Protein AF-A0A973GFI3-F1 (afdb_monomer)

Solvent-accessible surface area (backbone atoms only — not comparable to full-atom values): 6113 Å² total; per-residue (Å²): 132,74,97,54,86,76,36,71,65,45,53,53,51,51,51,49,52,52,50,58,72,50,31,46,82,81,44,61,56,69,61,53,52,51,50,51,52,52,50,51,50,39,34,69,76,69,65,44,57,69,65,44,45,66,68,63,70,52,92,61,92,54,71,40,70,66,45,52,55,42,45,71,74,71,47,90,71,63,40,68,58,51,43,50,40,59,72,54,48,46,57,51,50,50,52,51,51,13,48,56,66,74,76,106

pLDDT: mean 83.63, std 10.64, range [45.75, 94.94]

Sequence (104 aa):
MYDKDFGILFWTHLLLIIAVWSSPFWLPWELILIGIILYYLQLLLVGDCILTKWQFKSQRREMTFYAHVLEKLGFQFDRHKVRFTADYIMPGIILGIALLWQLL

Nearest PDB structures (foldseek):
  8k5o-assembly1_M  TM=3.111E-01  e=9.695E+00  Halorhodospira halochloris

Structure (mmCIF, N/CA/C/O backbone):
data_AF-A0A973GFI3-F1
#
_entry.id   AF-A0A973GFI3-F1
#
loop_
_atom_site.group_PDB
_atom_site.id
_atom_site.type_symbol
_atom_site.label_atom_id
_atom_site.label_alt_id
_atom_site.label_comp_id
_atom_site.label_asym_id
_atom_site.label_entity_id
_atom_site.label_seq_id
_atom_site.pdbx_PDB_ins_code
_atom_site.Cartn_x
_atom_site.Cartn_y
_atom_site.Cartn_z
_atom_site.occupancy
_atom_site.B_iso_or_equiv
_atom_site.auth_seq_id
_atom_site.auth_comp_id
_atom_site.auth_asym_id
_atom_site.auth_atom_id
_atom_site.pdbx_PDB_model_num
ATOM 1 N N . MET A 1 1 ? 11.907 -6.918 -20.014 1.00 45.75 1 MET A N 1
ATOM 2 C CA . MET A 1 1 ? 11.168 -8.127 -19.600 1.00 45.75 1 MET A CA 1
ATOM 3 C C . MET A 1 1 ? 11.670 -8.459 -18.205 1.00 45.75 1 MET A C 1
ATOM 5 O O . MET A 1 1 ? 12.869 -8.659 -18.064 1.00 45.75 1 MET A O 1
ATOM 9 N N . TYR A 1 2 ? 10.846 -8.304 -17.165 1.00 55.59 2 TYR A N 1
ATOM 10 C CA . TYR A 1 2 ? 11.309 -8.500 -15.788 1.00 55.59 2 TYR A CA 1
ATOM 11 C C . TYR A 1 2 ? 11.384 -10.003 -15.504 1.00 55.59 2 TYR A C 1
ATOM 13 O O . TYR A 1 2 ? 10.403 -10.718 -15.614 1.00 55.59 2 TYR A O 1
ATOM 21 N N . ASP A 1 3 ? 12.569 -10.481 -15.146 1.00 53.94 3 ASP A N 1
ATOM 22 C CA . ASP A 1 3 ? 12.967 -11.899 -15.132 1.00 53.94 3 ASP A CA 1
ATOM 23 C C . ASP A 1 3 ? 12.270 -12.770 -14.050 1.00 53.94 3 ASP A C 1
ATOM 25 O O . ASP A 1 3 ? 12.681 -13.890 -13.760 1.00 53.94 3 ASP A O 1
ATOM 29 N N . LYS A 1 4 ? 11.235 -12.247 -13.373 1.00 58.09 4 LYS A N 1
ATOM 30 C CA . LYS A 1 4 ? 10.554 -12.894 -12.232 1.00 58.09 4 LYS A CA 1
ATOM 31 C C . LYS A 1 4 ? 9.041 -12.696 -12.237 1.00 58.09 4 LYS A C 1
ATOM 33 O O . LYS A 1 4 ? 8.436 -12.499 -11.185 1.00 58.09 4 LYS A O 1
ATOM 38 N N . ASP A 1 5 ? 8.435 -12.783 -13.412 1.00 62.31 5 ASP A N 1
ATOM 39 C CA . ASP A 1 5 ? 7.005 -12.537 -13.618 1.00 62.31 5 ASP A CA 1
ATOM 40 C C . ASP A 1 5 ? 6.069 -13.399 -12.741 1.00 62.31 5 ASP A C 1
ATOM 42 O O . ASP A 1 5 ? 4.931 -12.998 -12.517 1.00 62.31 5 ASP A O 1
ATOM 46 N N . PHE A 1 6 ? 6.535 -14.544 -12.215 1.00 67.75 6 PHE A N 1
ATOM 47 C CA . PHE A 1 6 ? 5.753 -15.449 -11.352 1.00 67.75 6 PHE A CA 1
ATOM 48 C C . PHE A 1 6 ? 6.580 -16.144 -10.253 1.00 67.75 6 PHE A C 1
ATOM 50 O O . PHE A 1 6 ? 6.276 -17.262 -9.837 1.00 67.75 6 PHE A O 1
ATOM 57 N N . GLY A 1 7 ? 7.665 -15.515 -9.790 1.00 78.69 7 GLY A N 1
ATOM 58 C CA . GLY A 1 7 ? 8.478 -16.076 -8.704 1.00 78.69 7 GLY A CA 1
ATOM 59 C C . GLY A 1 7 ? 7.748 -16.088 -7.354 1.00 78.69 7 GLY A C 1
ATOM 60 O O . GLY A 1 7 ? 6.700 -15.467 -7.195 1.00 78.69 7 GLY A O 1
ATOM 61 N N . ILE A 1 8 ? 8.346 -16.720 -6.340 1.00 82.38 8 ILE A N 1
ATOM 62 C CA . ILE A 1 8 ? 7.813 -16.743 -4.960 1.00 82.38 8 ILE A CA 1
ATOM 63 C C . ILE A 1 8 ? 7.464 -15.328 -4.473 1.00 82.38 8 ILE A C 1
ATOM 65 O O . ILE A 1 8 ? 6.386 -15.118 -3.934 1.00 82.38 8 ILE A O 1
ATOM 69 N N . LEU A 1 9 ? 8.319 -14.337 -4.757 1.00 82.75 9 LEU A N 1
ATOM 70 C CA . LEU A 1 9 ? 8.070 -12.936 -4.398 1.00 82.75 9 LEU A CA 1
ATOM 71 C C . LEU A 1 9 ? 6.779 -12.373 -5.008 1.00 82.75 9 LEU A C 1
ATOM 73 O O . LEU A 1 9 ? 6.070 -11.650 -4.318 1.00 82.75 9 LEU A O 1
ATOM 77 N N . PHE A 1 10 ? 6.460 -12.707 -6.264 1.00 84.81 10 PHE A N 1
ATOM 78 C CA . PHE A 1 10 ? 5.224 -12.262 -6.916 1.00 84.81 10 PHE A CA 1
ATOM 79 C C . PHE A 1 10 ? 4.000 -12.826 -6.188 1.00 84.81 10 PHE A C 1
ATOM 81 O O . PHE A 1 10 ? 3.098 -12.073 -5.832 1.00 84.81 10 PHE A O 1
ATOM 88 N N . TRP A 1 11 ? 3.995 -14.133 -5.917 1.00 85.06 11 TRP A N 1
ATOM 89 C CA . TRP A 1 11 ? 2.885 -14.796 -5.231 1.00 85.06 11 TRP A CA 1
ATOM 90 C C . TRP A 1 11 ? 2.740 -14.336 -3.783 1.00 85.06 11 TRP A C 1
ATOM 92 O O . TRP A 1 11 ? 1.625 -14.068 -3.349 1.00 85.06 11 TRP A O 1
ATOM 102 N N . THR A 1 12 ? 3.843 -14.168 -3.049 1.00 87.00 12 THR A N 1
ATOM 103 C CA . THR A 1 12 ? 3.817 -13.593 -1.698 1.00 87.00 12 THR A CA 1
ATOM 104 C C . THR A 1 12 ? 3.241 -12.179 -1.714 1.00 87.00 12 THR A C 1
ATOM 106 O O . THR A 1 12 ? 2.403 -11.858 -0.877 1.00 87.00 12 THR A O 1
ATOM 109 N N . HIS A 1 13 ? 3.643 -11.341 -2.673 1.00 86.81 13 HIS A N 1
ATOM 110 C CA . HIS A 1 13 ? 3.124 -9.980 -2.797 1.00 86.81 13 HIS A CA 1
ATOM 111 C C . HIS A 1 13 ? 1.629 -9.978 -3.140 1.00 86.81 13 HIS A C 1
ATOM 113 O O . HIS A 1 13 ? 0.859 -9.258 -2.510 1.00 86.81 13 HIS A O 1
ATOM 119 N N . LEU A 1 14 ? 1.204 -10.833 -4.073 1.00 88.44 14 LEU A N 1
ATOM 120 C CA . LEU A 1 14 ? -0.199 -10.991 -4.446 1.00 88.44 14 LEU A CA 1
ATOM 121 C C . LEU A 1 14 ? -1.054 -11.460 -3.262 1.00 88.44 14 LEU A C 1
ATOM 123 O O . LEU A 1 14 ? -2.094 -10.868 -2.986 1.00 88.44 14 LEU A O 1
ATOM 127 N N . LEU A 1 15 ? -0.609 -12.491 -2.539 1.00 90.94 15 LEU A N 1
ATOM 128 C CA . LEU A 1 15 ? -1.307 -13.004 -1.359 1.00 90.94 15 LEU A CA 1
ATOM 129 C C . LEU A 1 15 ? -1.398 -11.951 -0.258 1.00 90.94 15 LEU A C 1
ATOM 131 O O . LEU A 1 15 ? -2.443 -11.828 0.370 1.00 90.94 15 LEU A O 1
ATOM 135 N N . LEU A 1 16 ? -0.342 -11.162 -0.053 1.00 90.12 16 LEU A N 1
ATOM 136 C CA . LEU A 1 16 ? -0.350 -10.071 0.916 1.00 90.12 16 LEU A CA 1
ATOM 137 C C . LEU A 1 16 ? -1.345 -8.973 0.520 1.00 90.12 16 LEU A C 1
ATOM 139 O O . LEU A 1 16 ? -2.091 -8.502 1.371 1.00 90.12 16 LEU A O 1
ATOM 143 N N . ILE A 1 17 ? -1.418 -8.612 -0.765 1.00 90.12 17 ILE A N 1
ATOM 144 C CA . ILE A 1 17 ? -2.421 -7.665 -1.273 1.00 90.12 17 ILE A CA 1
ATOM 145 C C . ILE A 1 17 ? -3.838 -8.200 -1.034 1.00 90.12 17 ILE A C 1
ATOM 147 O O . ILE A 1 17 ? -4.681 -7.473 -0.515 1.00 90.12 17 ILE A O 1
ATOM 151 N N . ILE A 1 18 ? -4.102 -9.469 -1.360 1.00 91.50 18 ILE A N 1
ATOM 152 C CA . ILE A 1 18 ? -5.409 -10.102 -1.125 1.00 91.50 18 ILE A CA 1
ATOM 153 C C . ILE A 1 18 ? -5.734 -10.124 0.374 1.00 91.50 18 ILE A C 1
ATOM 155 O O . ILE A 1 18 ? -6.843 -9.765 0.763 1.00 91.50 18 ILE A O 1
ATOM 159 N N . ALA A 1 19 ? -4.767 -10.481 1.223 1.00 91.50 19 ALA A N 1
ATOM 160 C CA . ALA A 1 19 ? -4.932 -10.479 2.672 1.00 91.50 19 ALA A CA 1
ATOM 161 C C . ALA A 1 19 ? -5.297 -9.080 3.188 1.00 91.50 19 ALA A C 1
ATOM 163 O O . ALA A 1 19 ? -6.256 -8.943 3.944 1.00 91.50 19 ALA A O 1
ATOM 164 N N . VAL A 1 20 ? -4.610 -8.038 2.714 1.00 91.25 20 VAL A N 1
ATOM 165 C CA . VAL A 1 20 ? -4.895 -6.637 3.054 1.00 91.25 20 VAL A CA 1
ATOM 166 C C . VAL A 1 20 ? -6.296 -6.220 2.596 1.00 91.25 20 VAL A C 1
ATOM 168 O O . VAL A 1 20 ? -7.041 -5.650 3.389 1.00 91.25 20 VAL A O 1
AT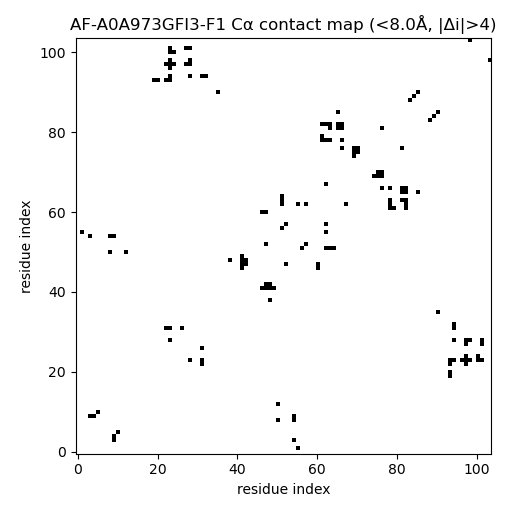OM 171 N N . TRP A 1 21 ? -6.712 -6.559 1.375 1.00 91.94 21 TRP A N 1
ATOM 172 C CA . TRP A 1 21 ? -8.070 -6.265 0.894 1.00 91.94 21 TRP A CA 1
ATOM 173 C C . TRP A 1 21 ? -9.160 -7.042 1.635 1.00 91.94 21 TRP A C 1
ATOM 175 O O . TRP A 1 21 ? -10.266 -6.537 1.800 1.00 91.94 21 TRP A O 1
ATOM 185 N N . SER A 1 22 ? -8.855 -8.250 2.107 1.00 93.56 22 SER A N 1
ATOM 186 C CA . SER A 1 22 ? -9.775 -9.042 2.927 1.00 93.56 22 SER A CA 1
ATOM 187 C C . SER A 1 22 ? -9.808 -8.601 4.394 1.00 93.56 22 SER A C 1
ATOM 189 O O . SER A 1 22 ? -10.757 -8.939 5.097 1.00 93.56 22 SER A O 1
ATOM 191 N N . SER A 1 23 ? -8.802 -7.848 4.862 1.00 92.75 23 SER A N 1
ATOM 192 C CA . SER A 1 23 ? -8.640 -7.485 6.277 1.00 92.75 23 SER A CA 1
ATOM 193 C C . SER A 1 23 ? -9.874 -6.858 6.941 1.00 92.75 23 SER A C 1
ATOM 195 O O . SER A 1 23 ? -10.139 -7.239 8.080 1.00 92.75 23 SER A O 1
ATOM 197 N N . PRO A 1 24 ? -10.698 -6.017 6.275 1.00 92.56 24 PRO A N 1
ATOM 198 C CA . PRO A 1 24 ? -11.901 -5.439 6.883 1.00 92.56 24 PRO A CA 1
ATOM 199 C C . PRO A 1 24 ? -12.895 -6.453 7.470 1.00 92.56 24 PRO A C 1
ATOM 201 O O . PRO A 1 24 ? -13.636 -6.118 8.393 1.00 92.56 24 PRO A O 1
ATOM 204 N N . PHE A 1 25 ? -12.920 -7.684 6.947 1.00 92.31 25 PHE A N 1
ATOM 205 C CA . PHE A 1 25 ? -13.915 -8.697 7.309 1.00 92.31 25 PHE A CA 1
ATOM 206 C C . PHE A 1 25 ? -13.510 -9.581 8.496 1.00 92.31 25 PHE A C 1
ATOM 208 O O . PHE A 1 25 ? -14.370 -10.241 9.074 1.00 92.31 25 PHE A O 1
ATOM 215 N N . TRP A 1 26 ? -12.221 -9.635 8.845 1.00 92.69 26 TRP A N 1
ATOM 216 C CA . TRP A 1 26 ? -11.702 -10.557 9.869 1.00 92.69 26 TRP A CA 1
ATOM 217 C C . TRP A 1 26 ? -10.697 -9.929 10.841 1.00 92.69 26 TRP A C 1
ATOM 219 O O . TRP A 1 26 ? -10.390 -10.548 11.859 1.00 92.69 26 TRP A O 1
ATOM 229 N N . LEU A 1 27 ? -10.196 -8.718 10.569 1.00 92.81 27 LEU A N 1
ATOM 230 C CA . LEU A 1 27 ? -9.325 -7.974 11.479 1.00 92.81 27 LEU A CA 1
ATOM 231 C C . LEU A 1 27 ? -10.027 -6.729 12.022 1.00 92.81 27 LEU A C 1
ATOM 233 O O . LEU A 1 27 ? -10.658 -6.016 11.246 1.00 92.81 27 LEU A O 1
ATOM 237 N N . PRO A 1 28 ? -9.868 -6.414 13.318 1.00 93.31 28 PRO A N 1
ATOM 238 C CA . PRO A 1 28 ? -10.403 -5.189 13.898 1.00 93.31 28 PRO A CA 1
ATOM 239 C C . PRO A 1 28 ? -9.758 -3.946 13.260 1.00 93.31 28 PRO A C 1
ATOM 241 O O . PRO A 1 28 ? -8.567 -3.944 12.920 1.00 93.31 28 PRO A O 1
ATOM 244 N N . TRP A 1 29 ? -10.550 -2.890 13.077 1.00 92.00 29 TRP A N 1
ATOM 245 C CA . TRP A 1 29 ? -10.151 -1.666 12.378 1.00 92.00 29 TRP A CA 1
ATOM 246 C C . TRP A 1 29 ? -8.930 -0.977 13.010 1.00 92.00 29 TRP A C 1
ATOM 248 O O . TRP A 1 29 ? -8.152 -0.349 12.291 1.00 92.00 29 TRP A O 1
ATOM 258 N N . GLU A 1 30 ? -8.696 -1.141 14.315 1.00 94.31 30 GLU A N 1
ATOM 259 C CA . GLU A 1 30 ? -7.519 -0.617 15.013 1.00 94.31 30 GLU A CA 1
ATOM 260 C C . GLU A 1 30 ? -6.225 -1.247 14.480 1.00 94.31 30 GLU A C 1
ATOM 262 O O . GLU A 1 30 ? -5.235 -0.548 14.252 1.00 94.31 30 GLU A O 1
ATOM 267 N N . LEU A 1 31 ? -6.228 -2.563 14.225 1.00 93.50 31 LEU A N 1
ATOM 268 C CA . LEU A 1 31 ? -5.071 -3.256 13.650 1.00 93.50 31 LEU A CA 1
ATOM 269 C C . LEU A 1 31 ? -4.841 -2.844 12.196 1.00 93.50 31 LEU A C 1
ATOM 271 O O . LEU A 1 31 ? -3.693 -2.686 11.778 1.00 93.50 31 LEU A O 1
ATOM 275 N N . ILE A 1 32 ? -5.918 -2.623 11.439 1.00 92.88 32 ILE A N 1
ATOM 276 C CA . ILE A 1 32 ? -5.839 -2.110 10.066 1.00 92.88 32 ILE A CA 1
ATOM 277 C C . ILE A 1 32 ? -5.216 -0.710 10.072 1.00 92.88 32 ILE A C 1
ATOM 279 O O . ILE A 1 32 ? -4.292 -0.448 9.303 1.00 92.88 32 ILE A O 1
ATOM 283 N N . LEU A 1 33 ? -5.645 0.167 10.984 1.00 93.38 33 LEU A N 1
ATOM 284 C CA . LEU A 1 33 ? -5.094 1.512 11.135 1.00 93.38 33 LEU A CA 1
ATOM 285 C C . LEU A 1 33 ? -3.599 1.484 11.487 1.00 93.38 33 LEU A C 1
ATOM 287 O O . LEU A 1 33 ? -2.811 2.195 10.861 1.00 93.38 33 LEU A O 1
ATOM 291 N N . ILE A 1 34 ? -3.188 0.634 12.433 1.00 94.94 34 ILE A N 1
ATOM 292 C CA . ILE A 1 34 ? -1.767 0.434 12.765 1.00 94.94 34 ILE A CA 1
ATOM 293 C C . ILE A 1 34 ? -0.993 -0.044 11.530 1.00 94.94 34 ILE A C 1
ATOM 295 O O . ILE A 1 34 ? 0.077 0.489 11.233 1.00 94.94 34 ILE A O 1
ATOM 299 N N . GLY A 1 35 ? -1.539 -1.001 10.776 1.00 92.81 35 GLY A N 1
ATOM 300 C CA . GLY A 1 35 ? -0.942 -1.492 9.534 1.00 92.81 35 GLY A CA 1
ATOM 301 C C . GLY A 1 35 ? -0.749 -0.390 8.490 1.00 92.81 35 GLY A C 1
ATOM 302 O O . GLY A 1 35 ? 0.318 -0.296 7.884 1.00 92.81 35 GLY A O 1
ATOM 303 N N . ILE A 1 36 ? -1.737 0.492 8.327 1.00 92.81 36 ILE A N 1
ATOM 304 C CA . ILE A 1 36 ? -1.666 1.652 7.428 1.00 92.81 36 ILE A CA 1
ATOM 305 C C . ILE A 1 36 ? -0.576 2.631 7.879 1.00 92.81 36 ILE A C 1
ATOM 307 O O . ILE A 1 36 ? 0.216 3.090 7.056 1.00 92.81 36 ILE A O 1
ATOM 311 N N . ILE A 1 37 ? -0.485 2.925 9.180 1.00 94.19 37 ILE A N 1
ATOM 312 C CA . ILE A 1 37 ? 0.563 3.799 9.731 1.00 94.19 37 ILE A CA 1
ATOM 313 C C . ILE A 1 37 ? 1.952 3.202 9.478 1.00 94.19 37 ILE A C 1
ATOM 315 O O . ILE A 1 37 ? 2.845 3.904 9.001 1.00 94.19 37 ILE A O 1
ATOM 319 N N . LEU A 1 38 ? 2.137 1.905 9.742 1.00 93.19 38 LEU A N 1
ATOM 320 C CA . LEU A 1 38 ? 3.394 1.202 9.471 1.00 93.19 38 LEU A CA 1
ATOM 321 C C . LEU A 1 38 ? 3.739 1.203 7.978 1.00 93.19 38 LEU A C 1
ATOM 323 O O . LEU A 1 38 ? 4.898 1.395 7.614 1.00 93.19 38 LEU A O 1
ATOM 327 N N . TYR A 1 39 ? 2.743 1.038 7.110 1.00 91.06 39 TYR A N 1
ATOM 328 C CA . TYR A 1 39 ? 2.924 1.115 5.665 1.00 91.06 39 TYR A CA 1
ATO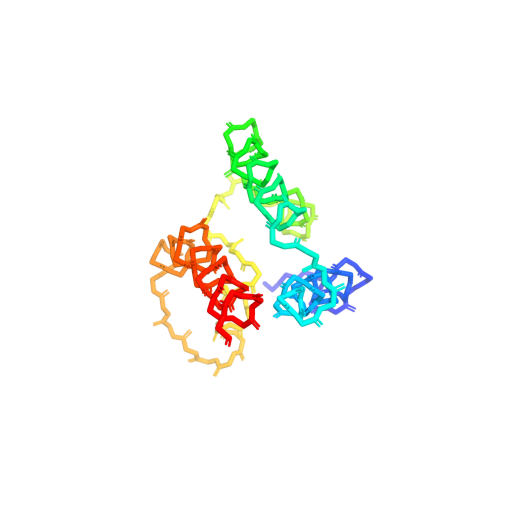M 329 C C . TYR A 1 39 ? 3.380 2.512 5.215 1.00 91.06 39 TYR A C 1
ATOM 331 O O . TYR A 1 39 ? 4.358 2.623 4.474 1.00 91.06 39 TYR A O 1
ATOM 339 N N . TYR A 1 40 ? 2.758 3.586 5.710 1.00 91.69 40 TYR A N 1
ATOM 340 C CA . TYR A 1 40 ? 3.212 4.949 5.419 1.00 91.69 40 TYR A CA 1
ATOM 341 C C . TYR A 1 40 ? 4.607 5.232 5.977 1.00 91.69 40 TYR A C 1
ATOM 343 O O . TYR A 1 40 ? 5.421 5.864 5.302 1.00 91.69 40 TYR A O 1
ATOM 351 N N . LEU A 1 41 ? 4.923 4.723 7.170 1.00 92.56 41 LEU A N 1
ATOM 352 C CA . LEU A 1 41 ? 6.266 4.825 7.735 1.00 92.56 41 LEU A CA 1
ATOM 353 C C . LEU A 1 41 ? 7.294 4.115 6.842 1.00 92.56 41 LEU A C 1
ATOM 355 O O . LEU A 1 41 ? 8.366 4.655 6.571 1.00 92.56 41 LEU A O 1
ATOM 359 N N . GLN A 1 42 ? 6.951 2.939 6.317 1.00 90.00 42 GLN A N 1
ATOM 360 C CA . GLN A 1 42 ? 7.784 2.222 5.357 1.00 90.00 42 GLN A CA 1
ATOM 361 C C . GLN A 1 42 ? 7.982 3.030 4.068 1.00 90.00 42 GLN A 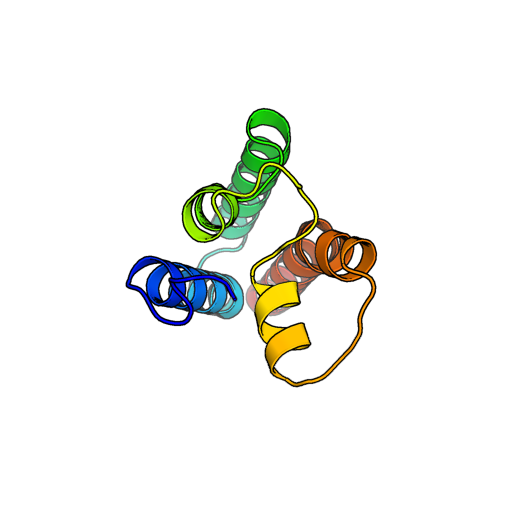C 1
ATOM 363 O O . GLN A 1 42 ? 9.109 3.130 3.583 1.00 90.00 42 GLN A O 1
ATOM 368 N N . LEU A 1 43 ? 6.925 3.640 3.524 1.00 87.38 43 LEU A N 1
ATOM 369 C CA . LEU A 1 43 ? 7.030 4.518 2.356 1.00 87.38 43 LEU A CA 1
ATOM 370 C C . LEU A 1 43 ? 7.925 5.733 2.628 1.00 87.38 43 LEU A C 1
ATOM 372 O O . LEU A 1 43 ? 8.693 6.118 1.749 1.00 87.38 43 LEU A O 1
ATOM 376 N N . LEU A 1 44 ? 7.883 6.302 3.834 1.00 88.25 44 LEU A N 1
ATOM 377 C CA . LEU A 1 44 ? 8.734 7.425 4.228 1.00 88.25 44 LEU A CA 1
ATOM 378 C C . LEU A 1 44 ? 10.218 7.020 4.293 1.00 88.25 44 LEU A C 1
ATOM 380 O O . LEU A 1 44 ? 11.071 7.712 3.742 1.00 88.25 44 LEU A O 1
ATOM 384 N N . LEU A 1 45 ? 10.523 5.888 4.938 1.00 87.75 45 LEU A N 1
ATOM 385 C CA . LEU A 1 45 ? 11.898 5.432 5.182 1.00 87.75 45 LEU A CA 1
ATOM 386 C C . LEU A 1 45 ? 12.541 4.774 3.954 1.00 87.75 45 LEU A C 1
ATOM 388 O O . LEU A 1 45 ? 13.701 5.022 3.632 1.00 87.75 45 LEU A O 1
ATOM 392 N N . VAL A 1 46 ? 11.800 3.904 3.267 1.00 82.12 46 VAL A N 1
ATOM 393 C CA . VAL A 1 46 ? 12.306 3.084 2.152 1.00 82.12 46 VAL A CA 1
ATOM 394 C C . VAL A 1 46 ? 12.005 3.734 0.805 1.00 82.12 46 VAL A C 1
ATOM 396 O O . VAL A 1 46 ? 12.725 3.500 -0.175 1.00 82.12 46 VAL A O 1
ATOM 399 N N . GLY A 1 47 ? 10.963 4.566 0.748 1.00 79.31 47 GLY A N 1
ATOM 400 C CA . GLY A 1 47 ? 10.518 5.234 -0.467 1.00 79.31 47 GLY A CA 1
ATOM 401 C C . GLY A 1 47 ? 9.558 4.446 -1.344 1.00 79.31 47 GLY A C 1
ATOM 402 O O . GLY A 1 47 ? 9.101 4.975 -2.356 1.00 79.31 47 GLY A O 1
ATOM 403 N N . ASP A 1 48 ? 9.322 3.181 -1.017 1.00 78.31 48 ASP A N 1
ATOM 404 C CA . ASP A 1 48 ? 8.508 2.238 -1.779 1.00 78.31 48 ASP A CA 1
ATOM 405 C C . ASP A 1 48 ? 8.139 1.053 -0.875 1.00 78.31 48 ASP A C 1
ATOM 407 O O . ASP A 1 48 ? 8.696 0.893 0.218 1.00 78.31 48 ASP A O 1
ATOM 411 N N . CYS A 1 49 ? 7.242 0.186 -1.337 1.00 82.19 49 CYS A N 1
ATOM 412 C CA . CYS A 1 49 ? 7.025 -1.092 -0.684 1.00 82.19 49 CYS A CA 1
ATOM 413 C C . CYS A 1 49 ? 8.301 -1.949 -0.758 1.00 82.19 49 CYS A C 1
ATOM 415 O O . CYS A 1 49 ? 8.891 -2.114 -1.831 1.00 82.19 49 CYS A O 1
ATOM 417 N N . ILE A 1 50 ? 8.728 -2.524 0.372 1.00 82.31 50 ILE A N 1
ATOM 418 C CA . ILE A 1 50 ? 9.931 -3.373 0.439 1.00 82.31 50 ILE A CA 1
ATOM 419 C C . ILE A 1 50 ? 9.841 -4.516 -0.581 1.00 82.31 50 ILE A C 1
ATOM 421 O O . ILE A 1 50 ? 10.812 -4.777 -1.296 1.00 82.31 50 ILE A O 1
ATOM 425 N N . LEU A 1 51 ? 8.665 -5.143 -0.705 1.00 79.94 51 LEU A N 1
ATOM 426 C CA . LEU A 1 51 ? 8.433 -6.226 -1.662 1.00 79.94 51 LEU A CA 1
ATOM 427 C C . LEU A 1 51 ? 8.548 -5.743 -3.112 1.00 79.94 51 LEU A C 1
ATOM 429 O O . LEU A 1 51 ? 9.199 -6.416 -3.906 1.00 79.94 51 LEU A O 1
ATOM 433 N N . THR A 1 52 ? 8.008 -4.569 -3.455 1.00 79.44 52 THR A N 1
ATOM 434 C CA . THR A 1 52 ? 8.177 -3.966 -4.792 1.00 79.44 52 THR A CA 1
ATOM 435 C C . THR A 1 52 ? 9.655 -3.756 -5.113 1.00 79.44 52 THR A C 1
ATOM 437 O O . THR A 1 52 ? 10.139 -4.166 -6.171 1.00 79.44 52 THR A O 1
ATOM 440 N N . LYS A 1 53 ? 10.405 -3.172 -4.172 1.00 80.00 53 LYS A N 1
ATOM 441 C CA . LYS A 1 53 ? 11.836 -2.890 -4.335 1.00 80.00 53 LYS A CA 1
ATOM 442 C C . LYS A 1 53 ? 12.649 -4.170 -4.533 1.00 80.00 53 LYS A C 1
ATOM 444 O O . LYS A 1 53 ? 13.538 -4.213 -5.381 1.00 80.00 53 LYS A O 1
ATOM 449 N N . TRP A 1 54 ? 12.327 -5.222 -3.784 1.00 79.88 54 TRP A N 1
ATOM 450 C CA . TRP A 1 54 ? 12.968 -6.533 -3.909 1.00 79.88 54 TRP A CA 1
ATOM 451 C C . TRP A 1 54 ? 12.589 -7.263 -5.198 1.00 79.88 54 TRP A C 1
ATOM 453 O O . TRP A 1 54 ? 13.450 -7.890 -5.819 1.00 79.88 54 TRP A O 1
ATOM 463 N N . GLN A 1 55 ? 11.324 -7.175 -5.611 1.00 74.06 55 GLN A N 1
ATOM 464 C CA . GLN A 1 55 ? 10.802 -7.848 -6.796 1.00 74.06 55 GLN A CA 1
ATOM 465 C C . GLN A 1 55 ? 11.385 -7.258 -8.081 1.00 74.06 55 GLN A C 1
ATOM 467 O O . GLN A 1 55 ? 11.846 -8.009 -8.939 1.00 74.06 55 GLN A O 1
ATOM 472 N N . PHE A 1 56 ? 11.416 -5.930 -8.201 1.00 75.50 56 PHE A N 1
ATOM 473 C CA . PHE A 1 56 ? 11.843 -5.272 -9.436 1.00 75.50 56 PHE A CA 1
ATOM 474 C C . PHE A 1 56 ? 13.314 -4.850 -9.435 1.00 75.50 56 PHE A C 1
ATOM 476 O O . PHE A 1 56 ? 13.814 -4.468 -10.493 1.00 75.50 56 PHE A O 1
ATOM 483 N N . LYS A 1 57 ? 14.010 -4.889 -8.281 1.00 70.06 57 LYS A N 1
ATOM 484 C CA . LYS A 1 57 ? 15.394 -4.389 -8.091 1.00 70.06 57 LYS A CA 1
ATOM 485 C C . LYS A 1 57 ? 15.649 -3.026 -8.759 1.00 70.06 57 LYS A C 1
ATOM 487 O O . LYS A 1 57 ? 16.771 -2.686 -9.124 1.00 70.06 57 LYS A O 1
ATOM 492 N N . SER A 1 58 ? 14.584 -2.260 -8.958 1.00 58.81 58 SER A N 1
ATOM 493 C CA . SER A 1 58 ? 14.559 -1.086 -9.810 1.00 58.81 58 SER A CA 1
ATOM 494 C C . SER A 1 58 ? 15.067 0.105 -9.012 1.00 58.81 58 SER A C 1
ATOM 496 O O . SER A 1 58 ? 14.554 0.386 -7.931 1.00 58.81 58 SER A O 1
ATOM 498 N N . GLN A 1 59 ? 16.045 0.839 -9.549 1.00 54.06 59 GLN A N 1
ATOM 499 C CA . GLN A 1 59 ? 16.402 2.157 -9.012 1.00 54.06 59 GLN A CA 1
ATOM 500 C C . GLN A 1 59 ? 15.310 3.207 -9.277 1.00 54.06 59 GLN A C 1
ATOM 502 O O . GLN A 1 59 ? 15.290 4.245 -8.620 1.00 54.06 59 GLN A O 1
ATOM 507 N N . ARG A 1 60 ? 14.384 2.945 -10.213 1.00 57.47 60 ARG A N 1
ATOM 508 C CA . ARG A 1 60 ? 13.267 3.841 -10.527 1.00 57.47 60 ARG A CA 1
ATOM 509 C C . ARG A 1 60 ? 12.014 3.447 -9.747 1.00 57.47 60 ARG A C 1
ATOM 511 O O . ARG A 1 60 ? 11.491 2.346 -9.909 1.00 57.47 60 ARG A O 1
ATOM 518 N N . ARG A 1 61 ? 11.527 4.397 -8.948 1.00 63.62 61 ARG A N 1
ATOM 519 C CA . ARG A 1 61 ? 10.354 4.348 -8.050 1.00 63.62 61 ARG A CA 1
ATOM 520 C C . ARG A 1 61 ? 8.990 4.206 -8.755 1.00 63.62 61 ARG A C 1
ATOM 522 O O . ARG A 1 61 ? 7.953 4.286 -8.108 1.00 63.62 61 ARG A O 1
ATOM 529 N N . GLU A 1 62 ? 8.958 4.077 -10.074 1.00 63.84 62 GLU A N 1
ATOM 530 C CA . GLU A 1 62 ? 7.715 4.193 -10.850 1.00 63.84 62 GLU A CA 1
ATOM 531 C C . GLU A 1 62 ? 6.986 2.856 -11.027 1.00 63.84 62 GLU A C 1
ATOM 533 O O . GLU A 1 62 ? 5.792 2.838 -11.306 1.00 63.84 62 GLU A O 1
ATOM 538 N N . MET A 1 63 ? 7.677 1.727 -10.869 1.00 70.50 63 MET A N 1
ATOM 539 C CA . MET A 1 63 ? 7.087 0.418 -11.137 1.00 70.50 63 MET A CA 1
ATOM 540 C C . MET A 1 63 ? 6.506 -0.197 -9.865 1.00 70.50 63 MET A C 1
ATOM 542 O O . MET A 1 63 ? 7.237 -0.773 -9.065 1.00 70.50 63 MET A O 1
ATOM 546 N N . THR A 1 64 ? 5.188 -0.093 -9.690 1.00 78.31 64 THR A N 1
ATOM 547 C CA . THR A 1 64 ? 4.453 -0.789 -8.622 1.00 78.31 64 THR A CA 1
ATOM 548 C C . THR A 1 64 ? 3.956 -2.157 -9.087 1.00 78.31 64 THR A C 1
ATOM 550 O O . THR A 1 64 ? 3.856 -2.424 -10.287 1.00 78.31 64 THR A O 1
ATOM 553 N N . PHE A 1 65 ? 3.596 -3.030 -8.138 1.00 79.38 65 PHE A N 1
ATOM 554 C CA . PHE A 1 65 ? 2.972 -4.320 -8.457 1.00 79.38 65 PHE A CA 1
ATOM 555 C C . PHE A 1 65 ? 1.703 -4.139 -9.306 1.00 79.38 65 PHE A C 1
ATOM 557 O O . PHE A 1 65 ? 1.530 -4.815 -10.317 1.00 79.38 65 PHE A O 1
ATOM 564 N N . TYR A 1 66 ? 0.864 -3.160 -8.953 1.00 80.19 66 TYR A N 1
ATOM 565 C CA . TYR A 1 66 ? -0.337 -2.816 -9.715 1.00 80.19 66 TYR A CA 1
ATOM 566 C C . TYR A 1 66 ? -0.014 -2.334 -11.131 1.00 80.19 66 TYR A C 1
ATOM 568 O O . TYR A 1 66 ? -0.643 -2.793 -12.080 1.00 80.19 66 TYR A O 1
ATOM 576 N N . ALA A 1 67 ? 0.990 -1.464 -11.296 1.00 81.25 67 ALA A N 1
ATOM 577 C CA . ALA A 1 67 ? 1.416 -1.011 -12.618 1.00 81.25 67 ALA A CA 1
ATOM 578 C C . ALA A 1 67 ? 1.905 -2.184 -13.481 1.00 81.25 67 ALA A C 1
ATOM 580 O O . ALA A 1 67 ? 1.537 -2.276 -14.646 1.00 81.25 67 ALA A O 1
ATOM 581 N N . HIS A 1 68 ? 2.658 -3.122 -12.900 1.00 79.50 68 HIS A N 1
ATOM 582 C CA . HIS A 1 68 ? 3.114 -4.319 -13.606 1.00 79.50 68 HIS A CA 1
ATOM 583 C C . HIS A 1 68 ? 1.952 -5.211 -14.072 1.00 79.50 68 HIS A C 1
ATOM 585 O O . HIS A 1 68 ? 1.944 -5.648 -15.221 1.00 79.50 68 HIS A O 1
ATOM 591 N N . VAL A 1 69 ? 0.955 -5.458 -13.215 1.00 81.50 69 VAL A N 1
ATOM 592 C CA . VAL A 1 69 ? -0.233 -6.247 -13.590 1.00 81.50 69 VAL A CA 1
ATOM 593 C C . VAL A 1 69 ? -1.039 -5.541 -14.685 1.00 81.50 69 VAL A C 1
ATOM 595 O O . VAL A 1 69 ? -1.432 -6.178 -15.658 1.00 81.50 69 VAL A O 1
ATOM 598 N N . LEU A 1 70 ? -1.246 -4.228 -14.567 1.00 82.06 70 LEU A N 1
ATOM 599 C CA . LEU A 1 70 ? -2.006 -3.443 -15.543 1.00 82.06 70 LEU A CA 1
ATOM 600 C C . LEU A 1 70 ? -1.311 -3.356 -16.910 1.00 82.06 70 LEU A C 1
ATOM 602 O O . LEU A 1 70 ? -1.969 -3.523 -17.936 1.00 82.06 70 LEU A O 1
ATOM 606 N N . GLU A 1 71 ? 0.011 -3.160 -16.939 1.00 82.31 71 GLU A N 1
ATOM 607 C CA . GLU A 1 71 ? 0.794 -3.183 -18.183 1.00 82.31 71 GLU A CA 1
ATOM 608 C C . GLU A 1 71 ? 0.729 -4.555 -18.860 1.00 82.31 71 GLU A C 1
ATOM 610 O O . GLU A 1 71 ? 0.605 -4.648 -20.081 1.00 82.31 71 GLU A O 1
ATOM 615 N N . LYS A 1 72 ? 0.751 -5.634 -18.071 1.00 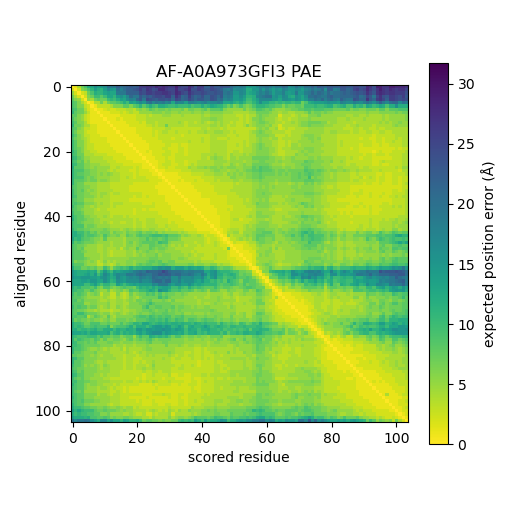77.44 72 LYS A N 1
ATOM 616 C CA . LYS A 1 72 ? 0.643 -7.005 -18.583 1.00 77.44 72 LYS A CA 1
ATOM 617 C C . LYS A 1 72 ? -0.735 -7.314 -19.173 1.00 77.44 72 LYS A C 1
ATOM 619 O O . LYS A 1 72 ? -0.835 -8.143 -20.071 1.00 77.44 72 LYS A O 1
ATOM 624 N N . LEU A 1 73 ? -1.776 -6.622 -18.713 1.00 81.62 73 LEU A N 1
ATOM 625 C CA . LEU A 1 73 ? -3.122 -6.666 -19.292 1.00 81.62 73 LEU A CA 1
ATOM 626 C C . LEU A 1 73 ? -3.249 -5.840 -20.589 1.00 81.62 73 LEU A C 1
ATOM 628 O O . LEU A 1 73 ? -4.328 -5.790 -21.170 1.00 81.62 73 LEU A O 1
ATOM 632 N N . GLY A 1 74 ? -2.163 -5.219 -21.063 1.00 84.06 74 GLY A N 1
ATOM 633 C CA . GLY A 1 74 ? -2.120 -4.484 -22.329 1.00 84.06 74 GLY A CA 1
ATOM 634 C C . GLY A 1 74 ? -2.532 -3.017 -22.222 1.00 84.06 74 GLY A C 1
ATOM 635 O O . GLY A 1 74 ? -2.655 -2.340 -23.242 1.00 84.06 74 GLY A O 1
ATOM 636 N N . PHE A 1 75 ? -2.729 -2.500 -21.009 1.00 81.19 75 PHE A N 1
ATOM 637 C CA . PHE A 1 75 ? -3.082 -1.102 -20.814 1.00 81.19 75 PHE A CA 1
ATOM 638 C C . PHE A 1 75 ? -1.845 -0.216 -20.649 1.00 81.19 75 PHE A C 1
ATOM 640 O O . PHE A 1 75 ? -0.906 -0.551 -19.926 1.00 81.19 75 PHE A O 1
ATOM 647 N N . GLN A 1 76 ? -1.877 0.967 -21.265 1.00 75.44 76 GLN A N 1
ATOM 648 C CA . GLN A 1 76 ? -0.872 2.009 -21.063 1.00 75.44 76 GLN A CA 1
ATOM 649 C C . GLN A 1 76 ? -1.398 3.043 -20.069 1.00 75.44 76 GLN A C 1
ATOM 651 O O . GLN A 1 76 ? -2.208 3.901 -20.416 1.00 75.44 76 GLN A O 1
ATOM 656 N N . PHE A 1 77 ? -0.946 2.950 -18.820 1.00 77.44 77 PHE A N 1
ATOM 657 C CA . PHE A 1 77 ? -1.297 3.902 -17.770 1.00 77.44 77 PHE A CA 1
ATOM 658 C C . PHE A 1 77 ? -0.097 4.735 -17.338 1.00 77.44 77 PHE A C 1
ATOM 660 O O . PHE A 1 77 ? 1.054 4.306 -17.403 1.00 77.44 77 PHE A O 1
ATOM 667 N N . ASP A 1 78 ? -0.395 5.920 -16.816 1.00 81.75 78 ASP A N 1
ATOM 668 C CA . ASP A 1 78 ? 0.584 6.736 -16.117 1.00 81.75 78 ASP A CA 1
ATOM 669 C C . ASP A 1 78 ? 0.942 6.076 -14.776 1.00 81.75 78 ASP A C 1
ATOM 671 O O . ASP A 1 78 ? 0.149 6.046 -13.826 1.00 81.75 78 ASP A O 1
ATOM 675 N N . ARG A 1 79 ? 2.162 5.541 -14.714 1.00 80.19 79 ARG A N 1
ATOM 676 C CA . ARG A 1 79 ? 2.733 4.853 -13.552 1.00 80.19 79 ARG A CA 1
ATOM 677 C C . ARG A 1 79 ? 2.670 5.690 -12.276 1.00 80.19 79 ARG A C 1
ATOM 679 O O . ARG A 1 79 ? 2.444 5.140 -11.198 1.00 80.19 79 ARG A O 1
ATOM 686 N N . HIS A 1 80 ? 2.797 7.013 -12.388 1.00 80.88 80 HIS A N 1
ATOM 687 C CA . HIS A 1 80 ? 2.726 7.916 -11.244 1.00 80.88 80 HIS A CA 1
ATOM 688 C C . HIS A 1 80 ? 1.317 7.948 -10.638 1.00 80.88 80 HIS A C 1
ATOM 690 O O . HIS A 1 80 ? 1.157 7.903 -9.418 1.00 80.88 80 HIS A O 1
ATOM 696 N N . LYS A 1 81 ? 0.276 7.956 -11.481 1.00 83.44 81 LYS A N 1
ATOM 697 C CA . LYS A 1 81 ? -1.126 7.936 -11.028 1.00 83.44 81 LYS A CA 1
ATOM 698 C C . LYS A 1 81 ? -1.501 6.602 -10.395 1.00 83.44 81 LYS A C 1
ATOM 700 O O . LYS A 1 81 ? -2.157 6.584 -9.353 1.00 83.44 81 LYS A O 1
ATOM 705 N N . VAL A 1 82 ? -1.064 5.493 -10.994 1.00 85.00 82 VAL A N 1
ATOM 706 C CA . VAL A 1 82 ? -1.292 4.147 -10.440 1.00 85.00 82 VAL A CA 1
ATOM 707 C C . VAL A 1 82 ? -0.635 4.026 -9.070 1.00 85.00 82 VAL A C 1
ATOM 709 O O . VAL A 1 82 ? -1.260 3.545 -8.128 1.00 85.00 82 VAL A O 1
ATOM 712 N N . ARG A 1 83 ? 0.597 4.522 -8.937 1.00 83.75 83 ARG A N 1
ATOM 713 C CA . ARG A 1 83 ? 1.295 4.565 -7.657 1.00 83.75 83 ARG A CA 1
ATOM 714 C C . ARG A 1 83 ? 0.562 5.414 -6.627 1.00 83.75 83 ARG A C 1
ATOM 716 O O . ARG A 1 83 ? 0.307 4.925 -5.539 1.00 83.75 83 ARG A O 1
ATOM 723 N N . PHE A 1 84 ? 0.197 6.650 -6.961 1.00 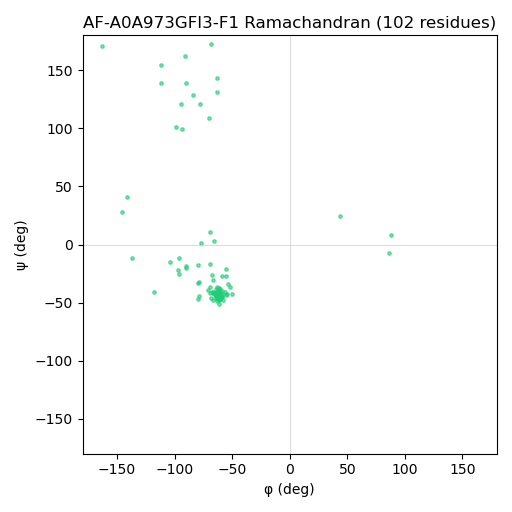86.12 84 PHE A N 1
ATOM 724 C CA . PHE A 1 84 ? -0.530 7.517 -6.033 1.00 86.12 84 PHE A CA 1
ATOM 725 C C . PHE A 1 84 ? -1.834 6.865 -5.554 1.00 86.12 84 PHE A C 1
ATOM 727 O O . PHE A 1 84 ? -2.164 6.897 -4.371 1.00 86.12 84 PHE A O 1
ATOM 734 N N . THR A 1 85 ? -2.543 6.204 -6.470 1.00 88.06 85 THR A N 1
ATOM 735 C CA . THR A 1 85 ? -3.760 5.455 -6.148 1.00 88.06 85 THR A CA 1
ATOM 736 C C . THR A 1 85 ? -3.471 4.308 -5.182 1.00 88.06 85 THR A C 1
ATOM 738 O O . THR A 1 85 ? -4.167 4.163 -4.180 1.00 88.06 85 THR A O 1
ATOM 741 N N . ALA A 1 86 ? -2.433 3.516 -5.446 1.00 86.31 86 ALA A N 1
ATOM 742 C CA . ALA A 1 86 ? -2.056 2.395 -4.592 1.00 86.31 86 ALA A CA 1
ATOM 743 C C . ALA A 1 86 ? -1.553 2.837 -3.207 1.00 86.31 86 ALA A C 1
ATOM 745 O O . ALA A 1 86 ? -1.927 2.228 -2.211 1.00 86.31 86 ALA A O 1
ATOM 746 N N . ASP A 1 87 ? -0.753 3.903 -3.148 1.00 86.12 87 ASP A N 1
ATOM 747 C CA . ASP A 1 87 ? -0.092 4.359 -1.924 1.00 86.12 87 ASP A CA 1
ATOM 748 C C . ASP A 1 87 ? -1.039 5.169 -1.016 1.00 86.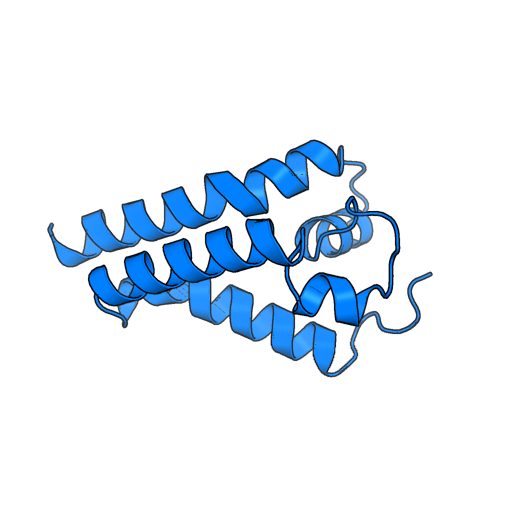12 87 ASP A C 1
ATOM 750 O O . ASP A 1 87 ? -0.914 5.091 0.202 1.00 86.12 87 ASP A O 1
ATOM 754 N N . TYR A 1 88 ? -1.990 5.929 -1.580 1.00 87.50 88 TYR A N 1
ATOM 755 C CA . TYR A 1 88 ? -2.842 6.854 -0.811 1.00 87.50 88 TYR A CA 1
ATOM 756 C C . TYR A 1 88 ? -4.336 6.530 -0.862 1.00 87.50 88 TYR A C 1
ATOM 758 O O . TYR A 1 88 ? -5.023 6.626 0.155 1.00 87.50 88 TYR A O 1
ATOM 766 N N . ILE A 1 89 ? -4.863 6.147 -2.029 1.00 91.50 89 ILE A N 1
ATOM 767 C CA . ILE A 1 89 ? -6.309 5.938 -2.200 1.00 91.50 89 ILE A CA 1
ATOM 768 C C . ILE A 1 89 ? -6.718 4.568 -1.643 1.00 91.50 89 ILE A C 1
ATOM 770 O O . ILE A 1 89 ? -7.674 4.481 -0.874 1.00 91.50 89 ILE A O 1
ATOM 774 N N . MET A 1 90 ? -5.987 3.500 -1.978 1.00 91.31 90 MET A N 1
ATOM 775 C CA . MET A 1 90 ? -6.330 2.138 -1.543 1.00 91.31 90 MET A CA 1
ATOM 776 C C . MET A 1 90 ? -6.351 1.962 -0.014 1.00 91.31 90 MET A C 1
ATOM 778 O O . MET A 1 90 ? -7.342 1.422 0.479 1.00 91.31 90 MET A O 1
ATOM 782 N N . PRO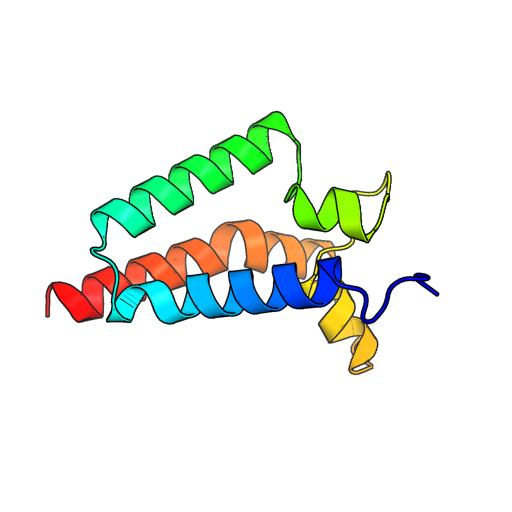 A 1 91 ? -5.355 2.437 0.767 1.00 90.31 91 PRO A N 1
ATOM 783 C CA . PRO A 1 91 ? -5.400 2.317 2.226 1.00 90.31 91 PRO A CA 1
ATOM 784 C C . PRO A 1 91 ? -6.605 3.039 2.836 1.00 90.31 91 PRO A C 1
ATOM 786 O O . PRO A 1 91 ? -7.235 2.522 3.756 1.00 90.31 91 PRO A O 1
ATOM 789 N N . GLY A 1 92 ? -6.964 4.208 2.289 1.00 91.25 92 GLY A N 1
ATOM 790 C CA . GLY A 1 92 ? -8.143 4.961 2.714 1.00 91.25 92 GLY A CA 1
ATOM 791 C C . GLY A 1 92 ? -9.450 4.222 2.424 1.00 91.25 92 GLY A C 1
ATOM 792 O O . GLY A 1 92 ? -10.324 4.173 3.286 1.00 91.25 92 GLY A O 1
ATOM 793 N N . ILE A 1 93 ? -9.563 3.590 1.250 1.00 93.38 93 ILE A N 1
ATOM 794 C CA . ILE A 1 93 ? -10.719 2.750 0.899 1.00 93.38 93 ILE A CA 1
ATOM 795 C C . ILE A 1 93 ? -10.840 1.570 1.868 1.00 93.38 93 ILE A C 1
ATOM 797 O O . ILE A 1 93 ? -11.927 1.323 2.380 1.00 93.38 93 ILE A O 1
ATOM 801 N N . ILE A 1 94 ? -9.742 0.865 2.155 1.00 92.81 94 ILE A N 1
ATOM 802 C CA . ILE A 1 94 ? -9.746 -0.297 3.059 1.00 92.81 94 ILE A CA 1
ATOM 803 C C . ILE A 1 94 ? -10.187 0.108 4.466 1.00 92.81 94 ILE A C 1
ATOM 805 O O . ILE A 1 94 ? -11.048 -0.550 5.047 1.00 92.81 94 ILE A O 1
ATOM 809 N N . LEU A 1 95 ? -9.644 1.208 4.998 1.00 93.12 95 LEU A N 1
ATOM 810 C CA . LEU A 1 95 ? -10.052 1.723 6.303 1.00 93.12 95 LEU A CA 1
ATOM 811 C C . LEU A 1 95 ? -11.523 2.153 6.305 1.00 93.12 95 LEU A C 1
ATOM 813 O O . LEU A 1 95 ? -12.248 1.833 7.240 1.00 93.12 95 LEU A O 1
ATOM 817 N N . GLY A 1 96 ? -11.980 2.834 5.250 1.00 92.94 96 GLY A N 1
ATOM 818 C CA . GLY A 1 96 ? -13.378 3.232 5.099 1.00 92.94 96 GLY A CA 1
ATOM 819 C C . GLY A 1 96 ? -14.328 2.033 5.083 1.00 92.94 96 GLY A C 1
ATOM 820 O O . GLY A 1 96 ? -15.324 2.040 5.798 1.00 92.94 96 GLY A O 1
ATOM 821 N N . ILE A 1 97 ? -13.991 0.978 4.333 1.00 93.69 97 ILE A N 1
ATOM 822 C CA . ILE A 1 97 ? -14.755 -0.277 4.309 1.00 93.69 97 ILE A CA 1
ATOM 823 C C . ILE A 1 97 ? -14.746 -0.941 5.690 1.00 93.69 97 ILE A C 1
ATOM 825 O O . ILE A 1 97 ? -15.797 -1.373 6.147 1.00 93.69 97 ILE A O 1
ATOM 829 N N . ALA A 1 98 ? -13.597 -0.999 6.371 1.00 93.00 98 ALA A N 1
ATOM 830 C CA . ALA A 1 98 ? -13.498 -1.591 7.706 1.00 93.00 98 ALA A CA 1
ATOM 831 C C . ALA A 1 98 ? -14.363 -0.857 8.733 1.00 93.00 98 ALA A C 1
ATOM 833 O O . ALA A 1 98 ? -15.099 -1.499 9.476 1.00 93.00 98 ALA A O 1
ATOM 834 N N . LEU A 1 99 ? -14.325 0.476 8.738 1.00 92.75 99 LEU A N 1
ATOM 835 C CA . LEU A 1 99 ? -15.155 1.287 9.625 1.00 92.75 99 LEU A CA 1
ATOM 836 C C . LEU A 1 99 ? -16.642 1.104 9.311 1.00 92.75 99 LEU A C 1
ATOM 838 O O . LEU A 1 99 ? -17.422 0.869 10.225 1.00 92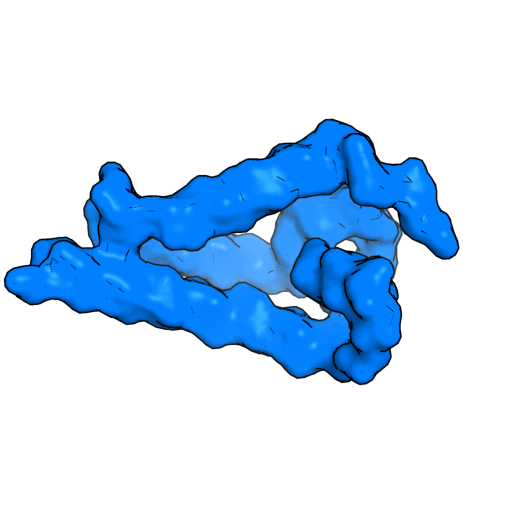.75 99 LEU A O 1
ATOM 842 N N . LEU A 1 100 ? -17.031 1.150 8.034 1.00 93.75 100 LEU A N 1
ATOM 843 C CA . LEU A 1 100 ? -18.423 0.936 7.633 1.00 93.75 100 LEU A CA 1
ATOM 844 C C . LEU A 1 100 ? -18.926 -0.470 7.97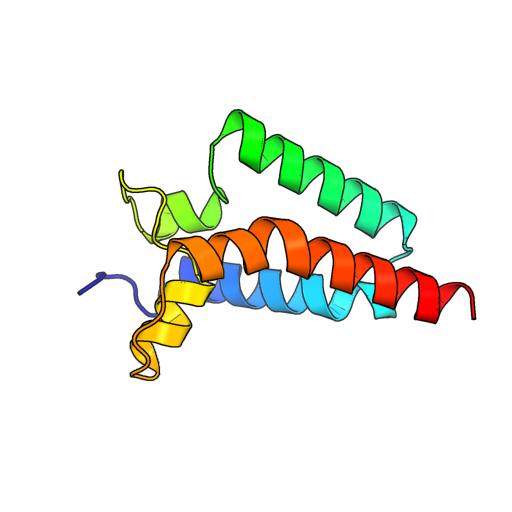5 1.00 93.75 100 LEU A C 1
ATOM 846 O O . LEU A 1 100 ? -20.082 -0.607 8.333 1.00 93.75 100 LEU A O 1
ATOM 850 N N . TRP A 1 101 ? -18.089 -1.501 7.861 1.00 91.88 101 TRP A N 1
ATOM 851 C CA . TRP A 1 101 ? -18.484 -2.886 8.132 1.00 91.88 101 TRP A CA 1
ATOM 852 C C . TRP A 1 101 ? -18.537 -3.228 9.626 1.00 91.88 101 TRP A C 1
ATOM 854 O O . TRP A 1 101 ? -19.316 -4.082 10.029 1.00 91.88 101 TRP A O 1
ATOM 864 N N . GLN A 1 102 ? -17.676 -2.616 10.444 1.00 88.81 102 GLN A N 1
ATOM 865 C CA . GLN A 1 102 ? -17.547 -2.966 11.865 1.00 88.81 102 GLN A CA 1
ATOM 866 C C . GLN A 1 102 ? -18.337 -2.046 12.799 1.00 88.81 102 GLN A C 1
ATOM 868 O O . GLN A 1 102 ? -18.614 -2.441 13.929 1.00 88.81 102 GLN A O 1
ATOM 873 N N . LEU A 1 103 ? -18.665 -0.825 12.361 1.00 88.19 103 LEU A N 1
ATOM 874 C CA . LEU A 1 103 ? -19.401 0.157 13.168 1.00 88.19 103 LEU A CA 1
ATOM 875 C C . LEU A 1 103 ? -20.875 0.308 12.764 1.00 88.19 103 LEU A C 1
ATOM 877 O O . LEU A 1 103 ? -21.626 0.909 13.534 1.00 88.19 103 LEU A O 1
ATOM 881 N N . LEU A 1 104 ? -21.275 -0.182 11.583 1.00 86.88 104 LEU A N 1
ATOM 882 C CA . LEU A 1 104 ? -22.664 -0.195 11.104 1.00 86.88 104 LEU A CA 1
ATOM 883 C C . LEU A 1 104 ? -23.269 -1.595 11.261 1.00 86.88 104 LEU A C 1
ATOM 885 O O . LEU A 1 104 ? -24.434 -1.669 11.709 1.00 86.88 104 LEU A O 1
#

Foldseek 3Di:
DQPCPPPPLLVVVVVVVVCLLCCLPPPALVVLVVVLVVLVVCCVPVVAPPSQCVRRVDPDSQDDSQNVVCVVVVDDDRSVVSVCCVSPVVSVVSSVSSCVVPVD

Secondary structure (DSSP, 8-state):
--TTTTSHHHHHHHHHHHHHHHGGGTS-HHHHHHHHHHHHHHHHHHSS-HHHHHHH--SSTT--HHHHHHHHTT----HHHHHHIIIIIHHHHHHHHHHHHHH-

Mean predicted aligned error: 6.14 Å

Radius of gyration: 14.44 Å; Cα contacts (8 Å, |Δi|>4): 78; chains: 1; bounding box: 39×25×37 Å